Protein AF-A0A0G0N9J3-F1 (afdb_monomer)

Nearest PDB structures (foldseek):
  7vru-assembly1_A  TM=5.403E-01  e=5.517E-02  Aquipseudomonas alcaligenes

Radius of gyration: 26.41 Å; Cα contacts (8 Å, |Δi|>4): 50; chains: 1; bounding box: 55×28×71 Å

Foldseek 3Di:
DQDPPDDDDDPVRVVVVVLQVCLVVVPPPHDPHDQAAQPDDDDDPVLCVVVVVDPPCCSPRHHHPPPDQDPVRVVVVVVVVVVVVVVVVVVVVVVVVVVVVVVVVVVD

Structure (mmCIF, N/CA/C/O backbone):
data_AF-A0A0G0N9J3-F1
#
_entry.id   AF-A0A0G0N9J3-F1
#
loop_
_atom_site.group_PDB
_atom_site.id
_atom_site.type_symbol
_atom_site.label_atom_id
_atom_site.label_alt_id
_atom_site.label_comp_id
_atom_site.label_asym_id
_atom_site.label_entity_id
_atom_site.label_seq_id
_atom_site.pdbx_PDB_ins_code
_atom_site.Cartn_x
_atom_site.Cartn_y
_atom_site.Cartn_z
_atom_site.occupancy
_atom_site.B_iso_or_equiv
_atom_site.auth_seq_id
_atom_site.auth_comp_id
_atom_site.auth_asym_id
_atom_site.auth_atom_id
_atom_site.pdbx_PDB_model_num
ATOM 1 N N . GLN A 1 1 ? 26.106 2.951 13.388 1.00 44.97 1 GLN A N 1
ATOM 2 C CA . GLN A 1 1 ? 25.597 2.765 12.015 1.00 44.97 1 GLN A CA 1
ATOM 3 C C . GLN A 1 1 ? 24.432 1.799 12.113 1.00 44.97 1 GLN A C 1
ATOM 5 O O . GLN A 1 1 ? 24.659 0.649 12.458 1.00 44.97 1 GLN A O 1
ATOM 10 N N . ILE A 1 2 ? 23.204 2.291 11.953 1.00 48.66 2 ILE A N 1
ATOM 11 C CA . ILE A 1 2 ? 22.000 1.453 11.969 1.00 48.66 2 ILE A CA 1
ATOM 12 C C . ILE A 1 2 ? 21.828 0.940 10.535 1.00 48.66 2 ILE A C 1
ATOM 14 O O . ILE A 1 2 ? 21.740 1.736 9.601 1.00 48.66 2 ILE A O 1
ATOM 18 N N . ASP A 1 3 ? 21.919 -0.375 10.352 1.00 57.06 3 ASP A N 1
ATOM 19 C CA . ASP A 1 3 ? 21.776 -1.033 9.053 1.00 57.06 3 ASP A CA 1
ATOM 20 C C . ASP A 1 3 ? 20.322 -0.930 8.557 1.00 57.06 3 ASP A C 1
ATO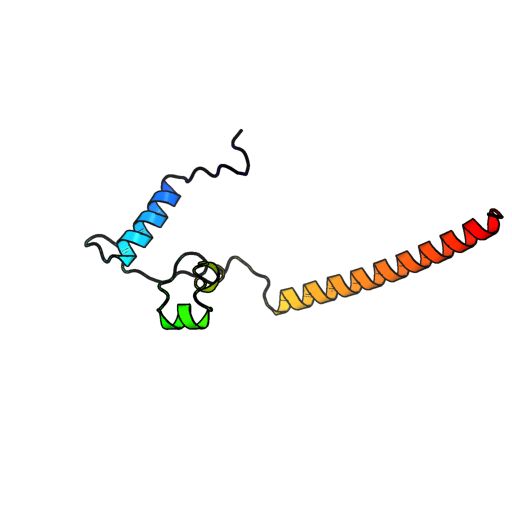M 22 O O . ASP A 1 3 ? 19.378 -0.945 9.344 1.00 57.06 3 ASP A O 1
ATOM 26 N N . ARG A 1 4 ? 20.138 -0.859 7.236 1.00 57.62 4 ARG A N 1
ATOM 27 C CA . ARG A 1 4 ? 18.869 -0.706 6.503 1.00 57.62 4 ARG A CA 1
ATOM 28 C C . ARG A 1 4 ? 17.811 -1.758 6.885 1.00 57.62 4 ARG A C 1
ATOM 30 O O . ARG A 1 4 ? 16.630 -1.546 6.616 1.00 57.62 4 ARG A O 1
ATOM 37 N N . ALA A 1 5 ? 18.234 -2.867 7.497 1.00 61.56 5 ALA A N 1
ATOM 38 C CA . ALA A 1 5 ? 17.394 -3.959 7.987 1.00 61.56 5 ALA A CA 1
ATOM 39 C C . ALA A 1 5 ? 16.863 -3.781 9.427 1.00 61.56 5 ALA A C 1
ATOM 41 O O . ALA A 1 5 ? 15.902 -4.453 9.792 1.00 61.56 5 ALA A O 1
ATOM 42 N N . HIS A 1 6 ? 17.434 -2.881 10.233 1.00 59.88 6 HIS A N 1
ATOM 43 C CA . HIS A 1 6 ? 16.999 -2.621 11.608 1.00 59.88 6 HIS A CA 1
ATOM 44 C C . HIS A 1 6 ? 16.377 -1.227 11.678 1.00 59.88 6 HIS A C 1
ATOM 46 O O . HIS A 1 6 ? 17.049 -0.230 11.920 1.00 59.88 6 HIS A O 1
ATOM 52 N N . ARG A 1 7 ? 15.074 -1.140 11.399 1.00 69.62 7 ARG A N 1
ATOM 53 C CA . ARG A 1 7 ? 14.303 0.067 11.709 1.00 69.62 7 ARG A CA 1
ATOM 54 C C . ARG A 1 7 ? 13.859 -0.014 13.160 1.00 69.62 7 ARG A C 1
ATOM 56 O O . ARG A 1 7 ? 12.896 -0.716 13.463 1.00 69.62 7 ARG A O 1
ATOM 63 N N . ASP A 1 8 ? 14.551 0.717 14.022 1.00 82.69 8 ASP A N 1
ATOM 64 C CA . ASP A 1 8 ? 14.027 1.022 15.346 1.00 82.69 8 ASP A CA 1
ATOM 65 C C . ASP A 1 8 ? 12.827 1.952 15.188 1.00 82.69 8 ASP A C 1
ATOM 67 O O . ASP A 1 8 ? 12.858 2.925 14.427 1.00 82.69 8 ASP A O 1
ATOM 71 N N . TRP A 1 9 ? 11.744 1.603 15.868 1.00 86.06 9 TRP A N 1
ATOM 72 C CA . TRP A 1 9 ? 10.543 2.419 15.893 1.00 86.06 9 TRP A CA 1
ATOM 73 C C . TRP A 1 9 ? 10.747 3.545 16.894 1.00 86.06 9 TRP A C 1
ATOM 75 O O . TRP A 1 9 ? 11.153 3.292 18.029 1.00 86.06 9 TRP A O 1
ATOM 85 N N . SER A 1 10 ? 10.456 4.778 16.484 1.00 90.56 10 SER A N 1
ATOM 86 C CA . SER A 1 10 ? 10.461 5.895 17.425 1.00 90.56 10 SER A CA 1
ATOM 87 C C . SER A 1 10 ? 9.321 5.740 18.436 1.00 90.56 10 SER A C 1
ATOM 89 O O . SER A 1 10 ? 8.314 5.075 18.160 1.00 90.56 10 SER A O 1
ATOM 91 N N . GLU A 1 11 ? 9.452 6.368 19.604 1.00 93.62 11 GLU A N 1
ATOM 92 C CA . GLU A 1 11 ? 8.397 6.354 20.625 1.00 93.62 11 GLU A CA 1
ATOM 93 C C . GLU A 1 11 ? 7.072 6.884 20.059 1.00 93.62 11 GLU A C 1
ATOM 95 O O . GLU A 1 11 ? 6.010 6.324 20.326 1.00 93.62 11 GLU A O 1
ATOM 100 N N . GLU A 1 12 ? 7.130 7.891 19.186 1.00 93.62 12 GLU A N 1
ATOM 101 C CA . GLU A 1 12 ? 5.961 8.455 18.513 1.00 93.62 12 GLU A CA 1
ATOM 102 C C . GLU A 1 12 ? 5.283 7.440 17.586 1.00 93.62 12 GLU A C 1
ATOM 104 O O . GLU A 1 12 ? 4.055 7.362 17.549 1.00 93.62 12 GLU A O 1
ATOM 109 N N . GLN A 1 13 ? 6.057 6.637 16.849 1.00 92.62 13 GLN A N 1
ATOM 110 C CA . GLN A 1 13 ? 5.507 5.605 15.965 1.00 92.62 13 GLN A CA 1
ATOM 111 C C . GLN A 1 13 ? 4.851 4.475 16.766 1.00 92.62 13 GLN A C 1
ATOM 113 O O . GLN A 1 13 ? 3.766 4.004 16.410 1.00 92.62 13 GLN A O 1
ATOM 118 N N . ILE A 1 14 ? 5.481 4.060 17.869 1.00 94.69 14 ILE A N 1
ATOM 119 C CA . ILE A 1 14 ? 4.917 3.068 18.793 1.00 94.69 14 ILE A CA 1
ATOM 120 C C . ILE A 1 14 ? 3.616 3.602 19.400 1.00 94.69 14 ILE A C 1
ATOM 122 O O . ILE A 1 14 ? 2.607 2.887 19.438 1.00 94.69 14 ILE A O 1
ATOM 126 N N . GLN A 1 15 ? 3.607 4.867 19.827 1.00 95.62 15 GLN A N 1
ATOM 127 C CA . GLN A 1 15 ? 2.422 5.512 20.379 1.00 95.62 15 GLN A CA 1
ATOM 128 C C . GLN A 1 15 ? 1.296 5.588 19.344 1.00 95.62 15 GLN A C 1
ATOM 130 O O . GLN A 1 15 ? 0.155 5.258 19.658 1.00 95.62 15 GLN A O 1
ATOM 135 N N . GLN A 1 16 ? 1.610 5.926 18.091 1.00 94.69 16 GLN A N 1
ATOM 136 C CA . GLN A 1 16 ? 0.625 5.991 17.014 1.00 94.69 16 GLN A CA 1
ATOM 137 C C . GLN A 1 16 ? -0.058 4.637 16.770 1.00 94.69 16 GLN A C 1
ATOM 139 O O . GLN A 1 16 ? -1.284 4.578 16.658 1.00 94.69 16 GLN A O 1
ATOM 144 N N . ILE A 1 17 ? 0.705 3.538 16.717 1.00 94.56 17 ILE A N 1
ATOM 145 C CA . ILE A 1 17 ? 0.122 2.192 16.596 1.00 94.56 17 ILE A CA 1
ATOM 146 C C . ILE A 1 17 ? -0.726 1.854 17.818 1.00 94.56 17 ILE A C 1
ATOM 148 O O . ILE A 1 17 ? -1.834 1.332 17.674 1.00 94.56 17 ILE A O 1
ATOM 152 N N . THR A 1 18 ? -0.216 2.155 19.011 1.00 96.19 18 THR A N 1
ATOM 153 C CA . THR A 1 18 ? -0.924 1.904 20.268 1.00 96.19 18 THR A CA 1
ATOM 154 C C . THR A 1 18 ? -2.283 2.597 20.258 1.00 96.19 18 THR A C 1
ATOM 156 O O . THR A 1 18 ? -3.301 1.952 20.504 1.00 96.19 18 THR A O 1
ATOM 159 N N . ASP A 1 19 ? -2.328 3.869 19.873 1.00 96.50 19 ASP A N 1
ATOM 160 C CA . ASP A 1 19 ? -3.565 4.640 19.782 1.00 96.50 19 ASP A CA 1
ATOM 161 C C . ASP A 1 19 ? -4.556 4.026 18.786 1.00 96.50 19 ASP A C 1
ATOM 163 O O . ASP A 1 19 ? -5.735 3.893 19.111 1.00 96.50 19 ASP A O 1
ATOM 167 N N . ILE A 1 20 ? -4.095 3.570 17.614 1.00 96.75 20 ILE A N 1
ATOM 168 C CA . ILE A 1 20 ? -4.950 2.890 16.625 1.00 96.75 20 ILE A CA 1
ATOM 169 C C . ILE A 1 20 ? -5.585 1.628 17.222 1.00 96.75 20 ILE A C 1
ATOM 171 O O . ILE A 1 20 ? -6.788 1.405 17.061 1.00 96.75 20 ILE A O 1
ATOM 175 N N . VAL A 1 21 ? -4.801 0.807 17.927 1.00 96.31 21 VAL A N 1
ATOM 176 C CA . VAL A 1 21 ? -5.289 -0.435 18.547 1.00 96.31 21 VAL A CA 1
ATOM 177 C C . VAL A 1 21 ? -6.286 -0.140 19.668 1.00 96.31 21 VAL A C 1
ATOM 179 O O . VAL A 1 21 ? -7.344 -0.772 19.723 1.00 96.31 21 VAL A O 1
ATOM 182 N N . ARG A 1 22 ? -5.991 0.834 20.537 1.00 97.62 22 ARG A N 1
ATOM 183 C CA . ARG A 1 22 ? -6.892 1.258 21.624 1.00 97.62 22 ARG A CA 1
ATOM 184 C C . ARG A 1 22 ? -8.206 1.811 21.073 1.00 97.62 22 ARG A C 1
ATOM 186 O O . ARG A 1 22 ? -9.279 1.462 21.567 1.00 97.62 22 ARG A O 1
ATOM 193 N N . SER A 1 23 ? -8.128 2.608 20.006 1.00 97.31 23 SER A N 1
ATOM 194 C CA . SER A 1 23 ? -9.287 3.117 19.272 1.00 97.31 23 SER A CA 1
ATOM 195 C C . SER A 1 23 ? -10.137 1.991 18.690 1.00 97.31 23 SER A C 1
ATOM 197 O O . SER A 1 23 ? -11.354 2.008 18.861 1.00 97.31 23 SER A O 1
ATOM 199 N N . TYR A 1 24 ? -9.519 1.000 18.037 1.00 96.81 24 TYR A N 1
ATOM 200 C CA . TYR A 1 24 ? -10.225 -0.165 17.486 1.00 96.81 24 TYR A CA 1
ATOM 201 C C . TYR A 1 24 ? -10.946 -0.978 18.572 1.00 96.81 24 TYR A C 1
ATOM 203 O O . TYR A 1 24 ? -12.074 -1.421 18.368 1.00 96.81 24 TYR A O 1
ATOM 211 N N . ARG A 1 25 ? -10.327 -1.131 19.749 1.00 96.62 25 ARG A N 1
ATOM 212 C CA . ARG A 1 25 ? -10.908 -1.843 20.901 1.00 96.62 25 ARG A CA 1
ATOM 213 C C . ARG A 1 25 ? -11.996 -1.059 21.639 1.00 96.62 25 ARG A C 1
ATOM 215 O O . ARG A 1 25 ? -12.695 -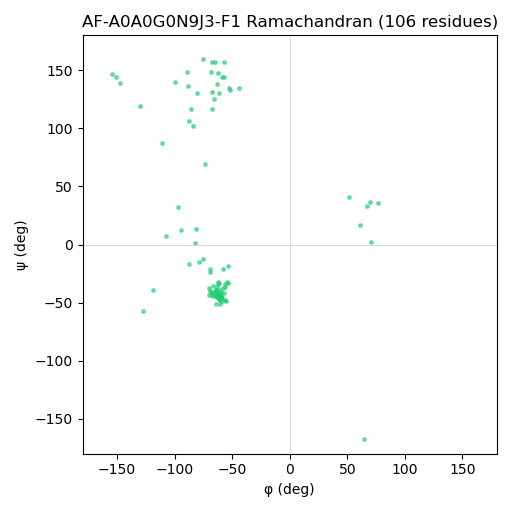1.649 22.459 1.00 96.62 25 ARG A O 1
ATOM 222 N N . GLY A 1 26 ? -12.143 0.239 21.372 1.00 95.38 26 GLY A N 1
ATOM 223 C CA . GLY A 1 26 ? -13.127 1.090 22.042 1.00 95.38 26 GLY A CA 1
ATOM 224 C C . GLY A 1 26 ? -12.808 1.350 23.517 1.00 95.38 26 GLY A C 1
ATOM 225 O O . GLY A 1 26 ? -13.717 1.393 24.345 1.00 95.38 26 GLY A O 1
ATOM 226 N N . GLU A 1 27 ? -11.528 1.488 23.869 1.00 97.00 27 GLU A N 1
ATOM 227 C CA . GLU A 1 27 ? -11.127 1.821 25.241 1.00 97.00 27 GLU A CA 1
ATOM 228 C C . GLU A 1 27 ? -11.661 3.201 25.673 1.00 97.00 27 GLU A C 1
ATOM 230 O O . GLU A 1 27 ? -11.771 4.112 24.855 1.00 97.00 27 GLU A O 1
ATOM 235 N N . LYS A 1 28 ? -11.972 3.369 26.971 1.00 89.94 28 LYS A N 1
ATOM 236 C CA . LYS A 1 28 ? -12.695 4.544 27.510 1.00 89.94 28 LYS A CA 1
ATOM 237 C C . LYS A 1 28 ? -12.071 5.903 27.171 1.00 89.94 28 LYS A C 1
ATOM 239 O O . LYS A 1 28 ? -12.813 6.861 26.990 1.00 89.94 28 LYS A O 1
ATOM 244 N N . ASP A 1 29 ? -10.747 5.965 27.051 1.00 91.62 29 ASP A N 1
ATOM 245 C CA . ASP A 1 29 ? -10.004 7.203 26.771 1.00 91.62 29 ASP A CA 1
ATOM 246 C C . ASP A 1 29 ? -9.447 7.256 25.338 1.00 91.62 29 ASP A C 1
ATOM 248 O O . ASP A 1 29 ? -8.668 8.145 24.992 1.00 91.62 29 ASP A O 1
ATOM 252 N N . ALA A 1 30 ? -9.807 6.287 24.491 1.00 93.19 30 ALA A N 1
ATOM 253 C CA . ALA A 1 30 ? -9.350 6.232 23.113 1.00 93.19 30 ALA A CA 1
ATOM 254 C C . ALA A 1 30 ? -10.291 7.002 22.180 1.00 93.19 30 ALA A C 1
ATOM 256 O O . ALA A 1 30 ? -11.507 7.064 22.366 1.00 93.19 30 ALA A O 1
ATOM 257 N N . LYS A 1 31 ? -9.726 7.569 21.111 1.00 93.62 31 LYS A N 1
ATOM 258 C CA . LYS A 1 31 ? -10.522 8.193 20.047 1.00 93.62 31 LYS A CA 1
ATOM 259 C C . LYS A 1 31 ? -11.368 7.133 19.336 1.00 93.62 31 LYS A C 1
ATOM 261 O O . LYS A 1 31 ? -11.000 5.960 19.305 1.00 93.62 31 LYS A O 1
ATOM 266 N N . LYS A 1 32 ? -12.465 7.543 18.695 1.00 95.38 32 LYS A N 1
ATOM 267 C CA . LYS A 1 32 ? -13.248 6.637 17.843 1.00 95.38 32 LYS A CA 1
ATOM 268 C C . LYS A 1 32 ? -12.386 6.138 16.680 1.00 95.38 32 LYS A C 1
ATOM 270 O O . LYS A 1 32 ? -11.776 6.943 15.979 1.00 95.38 32 LYS A O 1
ATOM 275 N N . TYR A 1 33 ? -12.372 4.824 16.474 1.00 96.56 33 TYR A N 1
ATOM 276 C CA . TYR A 1 33 ? -11.679 4.205 15.350 1.00 96.56 33 TYR A CA 1
ATOM 277 C C . TYR A 1 33 ? -12.194 4.709 13.997 1.00 96.56 33 TYR A C 1
ATOM 279 O O . TYR A 1 33 ? -13.393 4.946 13.817 1.00 96.56 33 TYR A O 1
ATOM 287 N N . LYS A 1 34 ? -11.274 4.831 13.040 1.00 95.50 34 LYS A N 1
ATOM 288 C CA . LYS A 1 34 ? -11.553 5.145 11.643 1.00 95.50 34 LYS A CA 1
ATOM 289 C C . LYS A 1 34 ? -10.519 4.448 10.765 1.00 95.50 34 LYS A C 1
ATOM 291 O O . LYS A 1 34 ? -9.334 4.481 11.089 1.00 95.50 34 LYS A O 1
ATOM 296 N N . ASP A 1 35 ? -10.970 3.895 9.645 1.00 95.50 35 ASP A N 1
ATOM 297 C CA . ASP A 1 35 ? -10.074 3.392 8.607 1.00 95.50 35 ASP A CA 1
ATOM 298 C C . ASP A 1 35 ? -9.241 4.538 8.011 1.00 95.50 35 ASP A C 1
ATOM 300 O O . ASP A 1 35 ? -9.747 5.635 7.735 1.00 95.50 35 ASP A O 1
ATOM 304 N N . VAL A 1 36 ? -7.956 4.273 7.785 1.00 92.81 36 VAL A N 1
ATOM 305 C CA . VAL A 1 36 ? -7.004 5.215 7.192 1.00 92.81 36 VAL A CA 1
ATOM 306 C C . VAL A 1 36 ? -6.262 4.510 6.061 1.00 92.81 36 VAL A C 1
ATOM 308 O O . VAL A 1 36 ? -5.566 3.516 6.289 1.00 92.81 36 VAL A O 1
ATOM 311 N N . LYS A 1 37 ? -6.394 5.043 4.838 1.00 90.62 37 LYS A N 1
ATOM 312 C CA . LYS A 1 37 ? -5.727 4.512 3.643 1.00 90.62 37 LYS A CA 1
ATOM 313 C C . LYS A 1 37 ? -4.222 4.344 3.872 1.00 90.62 37 LYS A C 1
ATOM 315 O O . LYS A 1 37 ? -3.562 5.253 4.370 1.00 90.62 37 LYS A O 1
ATOM 320 N N . GLY A 1 38 ? -3.687 3.190 3.490 1.00 89.81 38 GLY A N 1
ATOM 321 C CA . GLY A 1 38 ? -2.271 2.853 3.638 1.00 89.81 38 GLY A CA 1
ATOM 322 C C . GLY A 1 38 ? -1.802 2.607 5.073 1.00 89.81 38 GLY A C 1
ATOM 323 O O . GLY A 1 38 ? -0.615 2.362 5.262 1.00 89.81 38 GLY A O 1
ATOM 324 N N . LEU A 1 39 ? -2.693 2.659 6.073 1.00 92.00 39 LEU A N 1
ATOM 325 C CA . LEU A 1 39 ? -2.319 2.532 7.483 1.00 92.00 39 LEU A CA 1
ATOM 326 C C . LEU A 1 39 ? -3.133 1.466 8.223 1.00 92.00 39 LEU A C 1
ATOM 328 O O . LEU A 1 39 ? -2.550 0.541 8.784 1.00 92.00 39 LEU A O 1
ATOM 332 N N . CYS A 1 40 ? -4.464 1.562 8.239 1.00 94.38 40 CYS A N 1
ATOM 333 C CA . CYS A 1 40 ? -5.306 0.593 8.942 1.00 94.38 40 CYS A CA 1
ATOM 334 C C . CYS A 1 40 ? -6.718 0.504 8.352 1.00 94.38 40 CYS A C 1
ATOM 336 O O . CYS A 1 40 ? -7.271 1.494 7.874 1.00 94.38 40 CYS A O 1
ATOM 338 N N . LYS A 1 41 ? -7.301 -0.698 8.403 1.00 95.12 41 LYS A N 1
ATOM 339 C CA . LYS A 1 41 ? -8.692 -0.954 8.024 1.00 95.12 41 LYS A CA 1
ATOM 340 C C . LYS A 1 41 ? -9.263 -2.131 8.814 1.00 95.12 41 LYS A C 1
ATOM 342 O O . LYS A 1 41 ? -8.556 -3.119 9.019 1.00 95.12 41 LYS A O 1
ATOM 347 N N . VAL A 1 42 ? -10.543 -2.066 9.172 1.00 96.12 42 VAL A N 1
ATOM 348 C CA . VAL A 1 42 ? -11.312 -3.241 9.613 1.00 96.12 42 VAL A CA 1
ATOM 349 C C . VAL A 1 42 ? -11.927 -3.928 8.398 1.00 96.12 42 VAL A C 1
ATOM 351 O O . VAL A 1 42 ? -12.877 -3.426 7.804 1.00 96.12 42 VAL A O 1
ATOM 354 N N . ALA A 1 43 ? -11.366 -5.076 8.014 1.00 95.94 43 ALA A N 1
ATOM 355 C C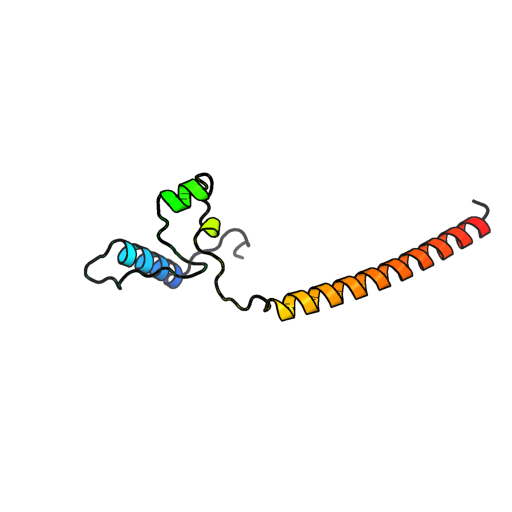A . ALA A 1 43 ? -11.892 -5.900 6.930 1.00 95.94 43 ALA A CA 1
ATOM 356 C C . ALA A 1 43 ? -12.934 -6.900 7.454 1.00 95.94 43 ALA A C 1
ATOM 358 O O . ALA A 1 43 ? -12.738 -7.556 8.480 1.00 95.94 43 ALA A O 1
ATOM 359 N N . THR A 1 44 ? -14.035 -7.037 6.727 1.00 97.00 44 THR A N 1
ATOM 360 C CA . THR A 1 44 ? -15.069 -8.047 6.969 1.00 97.00 44 THR A CA 1
ATOM 361 C C . THR A 1 44 ? -14.611 -9.432 6.504 1.00 97.00 44 THR A C 1
ATOM 363 O O . THR A 1 44 ? -13.734 -9.576 5.650 1.00 97.00 44 THR A O 1
ATOM 366 N N . ILE A 1 45 ? -15.239 -10.487 7.028 1.00 97.50 45 ILE A N 1
ATOM 367 C CA . ILE A 1 45 ? -14.950 -11.869 6.606 1.00 97.50 45 ILE A CA 1
ATOM 368 C C . ILE A 1 45 ? -15.253 -12.070 5.112 1.00 97.50 45 ILE A C 1
ATOM 370 O O . ILE A 1 45 ? -14.549 -12.823 4.440 1.00 97.50 45 ILE A O 1
ATOM 374 N N . ASP A 1 46 ? -16.266 -11.386 4.578 1.00 98.00 46 ASP A N 1
ATOM 375 C CA . ASP A 1 46 ? -16.626 -11.472 3.162 1.00 98.00 46 ASP A CA 1
ATOM 376 C C . ASP A 1 46 ? -15.568 -10.819 2.263 1.00 98.00 46 ASP A C 1
ATOM 378 O O . ASP A 1 46 ? -15.201 -11.408 1.246 1.00 98.00 46 ASP A O 1
ATOM 382 N N . GLU A 1 47 ? -15.000 -9.675 2.668 1.00 96.50 47 GLU A N 1
ATOM 383 C CA . GLU A 1 47 ? -13.844 -9.070 1.986 1.00 96.50 47 GLU A CA 1
ATOM 384 C C . GLU A 1 47 ? -12.634 -10.014 1.994 1.00 96.50 47 GLU A C 1
ATOM 386 O O . GLU A 1 47 ? -11.977 -10.186 0.966 1.00 96.50 47 GLU A O 1
ATOM 391 N N . ILE A 1 48 ? -12.367 -10.679 3.124 1.00 97.00 48 ILE A N 1
ATOM 392 C CA . ILE A 1 48 ? -11.271 -11.652 3.234 1.00 97.00 48 ILE A CA 1
ATOM 393 C C . ILE A 1 48 ? -11.511 -12.859 2.320 1.00 97.00 48 ILE A C 1
ATOM 395 O O . ILE A 1 48 ? -10.593 -13.313 1.634 1.00 97.00 48 ILE A O 1
ATOM 399 N N . ARG A 1 49 ? -12.746 -13.368 2.262 1.00 97.69 49 ARG A N 1
ATOM 400 C CA . ARG A 1 49 ? -13.117 -14.475 1.370 1.00 97.69 49 ARG A CA 1
ATOM 401 C C . ARG A 1 49 ? -12.956 -14.081 -0.098 1.00 97.6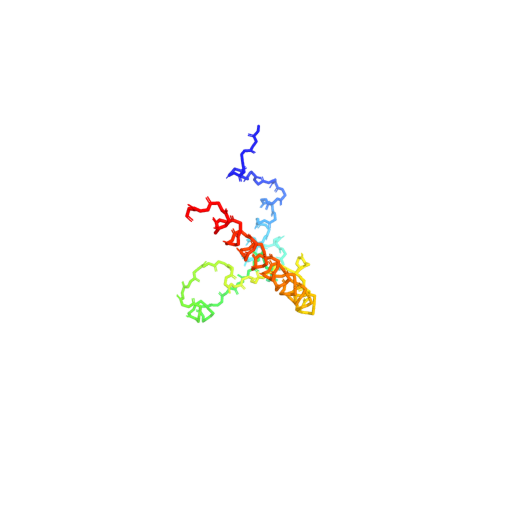9 49 ARG A C 1
ATOM 403 O O . ARG A 1 49 ? -12.379 -14.849 -0.865 1.00 97.69 49 ARG A O 1
ATOM 410 N N . ALA A 1 50 ? -13.414 -12.889 -0.478 1.00 97.12 50 ALA A N 1
ATOM 411 C CA . ALA A 1 50 ? -13.271 -12.362 -1.835 1.00 97.12 50 ALA A CA 1
ATOM 412 C C . ALA A 1 50 ? -11.796 -12.181 -2.238 1.00 97.12 50 ALA A C 1
ATOM 414 O O . ALA A 1 50 ? -11.438 -12.410 -3.391 1.00 97.12 50 ALA A O 1
ATOM 415 N N . ALA A 1 51 ? -10.922 -11.856 -1.281 1.00 95.44 51 ALA A N 1
ATOM 416 C CA . ALA A 1 51 ? -9.474 -11.783 -1.469 1.00 95.44 51 ALA A CA 1
ATOM 417 C C . ALA A 1 51 ? -8.758 -13.152 -1.397 1.00 95.44 51 ALA A C 1
ATOM 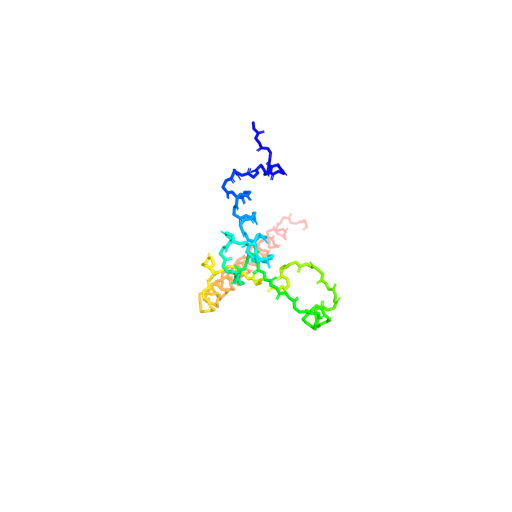419 O O . ALA A 1 51 ? -7.531 -13.203 -1.265 1.00 95.44 51 ALA A O 1
ATOM 420 N N . GLY A 1 52 ? -9.496 -14.268 -1.454 1.00 97.06 52 GLY A N 1
ATOM 421 C CA . GLY A 1 52 ? -8.927 -15.617 -1.424 1.00 97.06 52 GLY A CA 1
ATOM 422 C C . GLY A 1 52 ? -8.272 -15.968 -0.087 1.00 97.06 52 GLY A C 1
ATOM 423 O O . GLY A 1 52 ? -7.267 -16.672 -0.067 1.00 97.06 52 GLY A O 1
ATOM 424 N N . TYR A 1 53 ? -8.806 -15.448 1.022 1.00 96.94 53 TYR A N 1
ATOM 425 C CA . TYR A 1 53 ? -8.284 -15.628 2.382 1.00 96.94 53 TYR A CA 1
ATOM 426 C C . TYR A 1 53 ? -6.863 -15.084 2.606 1.00 96.94 53 TYR A C 1
ATOM 428 O O . TYR A 1 53 ? -6.212 -15.415 3.598 1.00 96.94 53 TYR A O 1
ATOM 436 N N . SER A 1 54 ? -6.368 -14.220 1.716 1.00 95.12 54 SER A N 1
ATOM 437 C CA . SER A 1 54 ? -5.071 -13.571 1.899 1.00 95.12 54 SER A CA 1
ATOM 438 C C . SER A 1 54 ? -5.109 -12.632 3.103 1.00 95.12 54 SER A C 1
ATOM 440 O O . SER A 1 54 ? -5.913 -11.713 3.141 1.00 95.12 54 SER A O 1
ATOM 442 N N . LEU A 1 55 ? -4.205 -12.791 4.066 1.00 94.81 55 LEU A N 1
ATOM 443 C CA . LEU A 1 55 ? -4.110 -11.884 5.220 1.00 94.81 55 LEU A CA 1
ATOM 444 C C . LEU A 1 55 ? -3.087 -10.759 5.021 1.00 94.81 55 LEU A C 1
ATOM 446 O O . LEU A 1 55 ? -2.733 -10.070 5.973 1.00 94.81 55 LEU A O 1
ATOM 450 N N . ASN A 1 56 ? -2.600 -10.561 3.792 1.00 93.94 56 ASN A N 1
ATOM 451 C CA . ASN A 1 56 ? -1.690 -9.462 3.496 1.00 93.94 56 ASN A CA 1
ATOM 452 C C . ASN A 1 56 ? -2.439 -8.118 3.637 1.00 93.94 56 ASN A C 1
ATOM 454 O O . ASN A 1 56 ? -3.353 -7.869 2.843 1.00 93.94 56 ASN A O 1
ATOM 458 N N . PRO A 1 57 ? -2.056 -7.233 4.582 1.00 91.56 57 PRO A N 1
ATOM 459 C CA . PRO A 1 57 ? -2.780 -5.990 4.851 1.00 91.56 57 PRO A CA 1
ATOM 460 C C . PRO A 1 57 ? -2.948 -5.097 3.621 1.00 91.56 57 PRO A C 1
ATOM 462 O O . PRO A 1 57 ? -3.995 -4.470 3.464 1.00 91.56 57 PRO A O 1
ATOM 465 N N . GLY A 1 58 ? -1.962 -5.092 2.712 1.00 89.38 58 GLY A N 1
ATOM 466 C CA . GLY A 1 58 ? -1.985 -4.289 1.484 1.00 89.38 58 GLY A CA 1
ATOM 467 C C . GLY A 1 58 ? -3.183 -4.572 0.570 1.00 89.38 58 GLY A C 1
ATOM 468 O O . GLY A 1 58 ? -3.571 -3.709 -0.209 1.00 89.38 58 GLY A O 1
ATOM 469 N N . ARG A 1 59 ? -3.825 -5.743 0.703 1.00 91.00 59 ARG A N 1
ATOM 470 C CA . ARG A 1 59 ? -5.067 -6.081 -0.013 1.00 91.00 59 ARG A CA 1
ATOM 471 C C . ARG A 1 59 ? -6.278 -5.270 0.455 1.00 91.00 59 ARG A C 1
ATOM 473 O O . ARG A 1 59 ? -7.246 -5.172 -0.289 1.00 91.00 59 ARG A O 1
ATOM 480 N N . TYR A 1 60 ? -6.226 -4.707 1.661 1.00 94.19 60 TYR A N 1
ATOM 481 C CA . TYR A 1 60 ? -7.376 -4.096 2.327 1.00 94.19 60 TYR A CA 1
ATOM 482 C C . TYR A 1 60 ? -7.179 -2.610 2.609 1.00 94.19 60 TYR A C 1
ATOM 484 O O . TYR A 1 60 ? -8.120 -1.834 2.470 1.00 94.19 60 TYR A O 1
ATOM 492 N N . VAL A 1 61 ? -5.970 -2.204 3.009 1.00 91.38 61 VAL A N 1
ATOM 493 C CA . VAL A 1 61 ? -5.713 -0.827 3.463 1.00 91.38 61 VAL A CA 1
ATOM 494 C C . VAL A 1 61 ? -5.558 0.175 2.315 1.00 91.38 61 VAL A C 1
ATOM 496 O O . VAL A 1 61 ? -5.644 1.376 2.554 1.00 91.38 61 VAL A O 1
ATOM 499 N N . GLY A 1 62 ? -5.358 -0.287 1.076 1.00 86.50 62 GLY A N 1
ATOM 500 C CA . GLY A 1 62 ? -5.058 0.577 -0.070 1.00 86.50 62 GLY A CA 1
ATOM 501 C C . GLY A 1 62 ? -3.718 1.307 0.078 1.00 86.50 62 GLY A C 1
ATOM 502 O O . GLY A 1 62 ? -2.913 0.988 0.952 1.00 86.50 62 GLY A O 1
ATOM 503 N N . THR A 1 63 ? -3.466 2.299 -0.770 1.00 78.81 63 THR A N 1
ATOM 504 C CA . THR A 1 63 ? -2.285 3.168 -0.681 1.00 78.81 63 THR A CA 1
ATOM 505 C C . THR A 1 63 ? -2.659 4.488 -0.024 1.00 78.81 63 THR A C 1
ATOM 507 O O . THR A 1 63 ? -3.736 5.026 -0.280 1.00 78.81 63 THR A O 1
ATOM 510 N N . ALA A 1 64 ? -1.785 5.009 0.842 1.00 73.62 64 ALA A N 1
ATOM 511 C CA . ALA A 1 64 ? -1.918 6.386 1.306 1.00 73.62 64 ALA A CA 1
ATOM 512 C C . ALA A 1 64 ? -1.904 7.315 0.082 1.00 73.62 64 ALA A C 1
ATOM 514 O O . ALA A 1 64 ? -1.185 7.034 -0.873 1.00 73.62 64 ALA A O 1
ATOM 515 N N . ASP A 1 65 ? -2.672 8.404 0.108 1.00 67.12 65 ASP A N 1
ATOM 516 C CA . ASP A 1 65 ? -2.626 9.432 -0.939 1.00 67.12 65 ASP A CA 1
ATOM 517 C C . ASP A 1 65 ? -1.319 10.237 -0.750 1.00 67.12 65 ASP A C 1
ATOM 519 O O . ASP A 1 65 ? -1.309 11.360 -0.259 1.00 67.12 65 ASP A O 1
ATOM 523 N N . ASN A 1 66 ? -0.173 9.611 -1.024 1.00 56.38 66 ASN A N 1
ATOM 524 C CA . ASN A 1 66 ? 1.170 10.135 -0.770 1.00 56.38 66 ASN A CA 1
ATOM 525 C C . ASN A 1 66 ? 1.794 10.781 -2.016 1.00 56.38 66 ASN A C 1
ATOM 527 O O . ASN A 1 66 ? 3.010 10.749 -2.188 1.00 56.38 66 ASN A O 1
ATOM 531 N N . GLY A 1 67 ? 0.963 11.383 -2.870 1.00 54.94 67 GLY A N 1
ATOM 532 C CA . GLY A 1 67 ? 1.419 12.006 -4.112 1.00 54.94 67 GLY A CA 1
ATOM 533 C C . GLY A 1 67 ? 1.724 10.994 -5.215 1.00 54.94 67 GLY A C 1
ATOM 534 O O . GLY A 1 67 ? 2.662 11.192 -5.982 1.00 54.94 67 GLY A O 1
ATOM 535 N N . THR A 1 68 ? 0.953 9.903 -5.300 1.00 57.03 68 THR A N 1
ATOM 536 C CA . THR A 1 68 ? 0.886 9.116 -6.538 1.00 57.03 68 THR A CA 1
ATOM 537 C C . THR A 1 68 ? 0.555 10.052 -7.693 1.00 57.03 68 THR A C 1
ATOM 539 O O . THR A 1 68 ? -0.323 10.905 -7.546 1.00 57.03 68 THR A O 1
ATOM 542 N N . LEU A 1 69 ? 1.275 9.893 -8.809 1.00 61.34 69 LEU A N 1
ATOM 543 C CA . LEU A 1 69 ? 0.967 10.566 -10.070 1.00 61.34 69 LEU A CA 1
ATOM 544 C C . LEU A 1 69 ? -0.540 10.471 -10.309 1.00 61.34 69 LEU A C 1
ATOM 546 O O . LEU A 1 69 ? -1.121 9.400 -10.101 1.00 61.34 69 LEU A O 1
ATOM 550 N N . SER A 1 70 ? -1.170 11.580 -10.698 1.00 76.12 70 SER A N 1
ATOM 551 C CA . SER A 1 70 ? -2.536 11.481 -11.201 1.00 76.12 70 SER A CA 1
ATOM 552 C C . SER A 1 70 ? -2.556 10.513 -12.389 1.00 76.12 70 SER A C 1
ATOM 554 O O . SER A 1 70 ? -1.524 10.296 -13.031 1.00 76.12 70 SER A O 1
ATOM 556 N N . ASP A 1 71 ? -3.710 9.922 -12.698 1.00 74.12 71 ASP A N 1
ATOM 557 C CA . ASP A 1 71 ? -3.825 9.030 -13.861 1.00 74.12 71 ASP A CA 1
ATOM 558 C C . ASP A 1 71 ? -3.335 9.728 -15.151 1.00 74.12 71 ASP A C 1
ATOM 560 O O . ASP A 1 71 ? -2.696 9.106 -16.000 1.00 74.12 71 ASP A O 1
ATOM 564 N N . GLU A 1 72 ? -3.542 11.047 -15.243 1.00 76.56 72 GLU A N 1
ATOM 565 C CA . GLU A 1 72 ? -3.073 11.912 -16.330 1.00 76.56 72 GLU A CA 1
ATOM 566 C C . GLU A 1 72 ? -1.541 12.105 -16.329 1.00 76.56 72 GLU A C 1
ATOM 568 O O . GLU A 1 72 ? -0.893 11.992 -17.376 1.00 76.56 72 GLU A O 1
ATOM 573 N N . ASP A 1 73 ? -0.929 12.321 -15.159 1.00 84.44 73 ASP A N 1
ATOM 574 C CA . ASP A 1 73 ? 0.532 12.415 -15.025 1.00 84.44 73 ASP A CA 1
ATOM 575 C C . ASP A 1 73 ? 1.213 11.070 -15.321 1.00 84.44 73 ASP A C 1
ATOM 577 O O . ASP A 1 73 ? 2.301 11.025 -15.908 1.00 84.44 73 ASP A O 1
ATOM 581 N N . PHE A 1 74 ? 0.576 9.961 -14.933 1.00 85.31 74 PHE A N 1
ATOM 582 C CA . PHE A 1 74 ? 1.047 8.613 -15.228 1.00 85.31 74 PHE A CA 1
ATOM 583 C C . PHE A 1 74 ? 1.037 8.355 -16.733 1.00 85.31 74 PHE A C 1
ATOM 585 O O . PHE A 1 74 ? 2.065 7.964 -17.288 1.00 85.31 74 PHE A O 1
ATOM 592 N N . GLU A 1 75 ? -0.084 8.620 -17.409 1.00 89.56 75 GLU A N 1
ATOM 593 C CA . GLU A 1 75 ? -0.190 8.436 -18.856 1.00 89.56 75 GLU A CA 1
ATOM 594 C C . GLU A 1 75 ? 0.840 9.291 -19.604 1.00 89.56 75 GLU A C 1
ATOM 596 O O . GLU A 1 75 ? 1.545 8.792 -20.486 1.00 89.56 75 GLU A O 1
ATOM 601 N N . THR A 1 76 ? 0.986 10.556 -19.206 1.00 93.75 76 THR A N 1
ATOM 602 C CA . THR A 1 76 ? 1.972 11.473 -19.788 1.00 93.75 76 THR A CA 1
ATOM 603 C C . THR A 1 76 ? 3.396 10.945 -19.616 1.00 93.75 76 THR A C 1
ATOM 605 O O . THR A 1 76 ? 4.166 10.901 -20.579 1.00 93.75 76 THR A O 1
ATOM 608 N N . THR A 1 77 ? 3.739 10.477 -18.413 1.00 91.31 77 THR A N 1
ATOM 609 C CA . THR A 1 77 ? 5.059 9.900 -18.119 1.00 91.31 77 THR A CA 1
ATOM 610 C C . THR A 1 77 ? 5.320 8.650 -18.957 1.00 91.31 77 THR A C 1
ATOM 612 O O . THR A 1 77 ? 6.382 8.528 -19.565 1.00 91.31 77 THR A O 1
ATOM 615 N N . VAL A 1 78 ? 4.351 7.734 -19.040 1.00 96.00 78 VAL A N 1
ATOM 616 C CA . VAL A 1 78 ? 4.482 6.488 -19.811 1.00 96.00 78 VAL A CA 1
ATOM 617 C C . VAL A 1 78 ? 4.685 6.775 -21.297 1.00 96.00 78 VAL A C 1
ATOM 619 O O . VAL A 1 78 ? 5.560 6.174 -21.915 1.00 96.00 78 VAL A O 1
ATOM 622 N N . ARG A 1 79 ? 3.939 7.723 -21.871 1.00 96.31 79 ARG A N 1
ATOM 623 C CA . ARG A 1 79 ? 4.109 8.127 -23.278 1.00 96.31 79 ARG A CA 1
ATOM 624 C C . ARG A 1 79 ? 5.480 8.752 -23.542 1.00 96.31 79 ARG A C 1
ATOM 626 O O . ARG A 1 79 ? 6.085 8.481 -24.580 1.00 96.31 79 ARG A O 1
ATOM 633 N N . GLY A 1 80 ? 5.979 9.561 -22.605 1.00 97.12 80 GLY A N 1
ATOM 634 C CA . GLY A 1 80 ? 7.330 10.118 -22.672 1.00 97.12 80 GLY A CA 1
ATOM 635 C C . GLY A 1 80 ? 8.401 9.026 -22.682 1.00 97.12 80 GLY A C 1
ATOM 636 O O . GLY A 1 80 ? 9.270 9.026 -23.552 1.00 97.12 80 GLY A O 1
ATOM 637 N N . LEU A 1 81 ? 8.282 8.054 -21.773 1.00 97.62 81 LEU A N 1
ATOM 638 C CA . LEU A 1 81 ? 9.199 6.915 -21.686 1.00 97.62 81 LEU A CA 1
ATOM 639 C C . LEU A 1 81 ? 9.150 6.018 -22.931 1.00 97.62 81 LEU A C 1
ATOM 641 O O . LEU A 1 81 ? 10.198 5.575 -23.388 1.00 97.62 81 LEU A O 1
ATOM 645 N N . ASP A 1 82 ? 7.969 5.772 -23.504 1.00 98.00 82 ASP A N 1
ATOM 646 C CA . ASP A 1 82 ? 7.831 4.996 -24.747 1.00 98.00 82 ASP A CA 1
ATOM 647 C C . ASP A 1 82 ? 8.515 5.698 -25.930 1.00 98.00 82 ASP A C 1
ATOM 649 O O . ASP A 1 82 ? 9.257 5.076 -26.690 1.00 98.00 82 ASP A O 1
ATOM 653 N N . THR A 1 83 ? 8.357 7.020 -26.033 1.00 98.19 83 THR A N 1
ATOM 654 C CA . THR A 1 83 ? 9.034 7.823 -27.063 1.00 98.19 83 THR A CA 1
ATOM 655 C C . THR A 1 83 ? 10.557 7.757 -26.912 1.00 98.19 83 THR A C 1
ATOM 657 O O . THR A 1 83 ? 11.280 7.575 -27.894 1.00 98.19 83 THR A O 1
ATOM 660 N N . GLU A 1 84 ? 11.067 7.882 -25.683 1.00 98.12 84 GLU A N 1
ATOM 661 C CA . GLU A 1 84 ? 12.501 7.763 -25.402 1.00 98.12 84 GLU A CA 1
ATOM 662 C C . GLU A 1 84 ? 13.021 6.353 -25.712 1.00 98.12 84 GLU A C 1
ATOM 664 O O . GLU A 1 84 ? 14.064 6.201 -26.352 1.00 98.12 84 GLU A O 1
ATOM 669 N N . PHE A 1 85 ? 12.269 5.322 -25.332 1.00 98.31 85 PHE A N 1
ATOM 670 C CA . PHE A 1 85 ? 12.598 3.931 -25.618 1.00 98.31 85 PHE A CA 1
ATOM 671 C C . PHE A 1 85 ? 12.696 3.651 -27.125 1.00 98.31 85 PHE A C 1
ATOM 673 O O . PHE A 1 85 ? 13.660 3.024 -27.573 1.00 98.31 85 PHE A O 1
ATOM 680 N N . GLN A 1 86 ? 11.746 4.148 -27.922 1.00 98.38 86 GLN A N 1
ATOM 681 C CA . GLN A 1 86 ? 11.772 4.012 -29.383 1.00 98.38 86 GLN A CA 1
ATOM 682 C C . GLN A 1 86 ? 13.011 4.679 -29.983 1.00 98.38 86 GLN A C 1
ATOM 684 O O . GLN A 1 86 ? 13.733 4.050 -30.757 1.00 98.38 86 GLN A O 1
ATOM 689 N N . LYS A 1 87 ? 13.320 5.909 -29.556 1.00 98.44 87 LYS A N 1
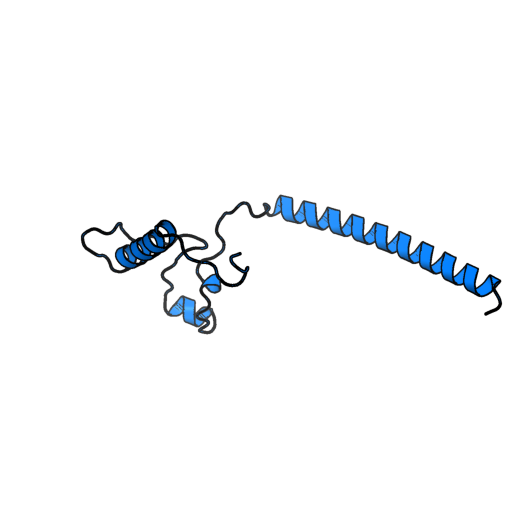ATOM 690 C CA . LYS A 1 87 ? 14.513 6.634 -30.007 1.00 98.44 87 LYS A CA 1
ATOM 691 C C . LYS A 1 87 ? 15.802 5.867 -29.693 1.00 98.44 87 LYS A C 1
ATOM 693 O O . LYS A 1 87 ? 16.644 5.685 -30.569 1.00 98.44 87 LYS A O 1
ATOM 698 N N . LEU A 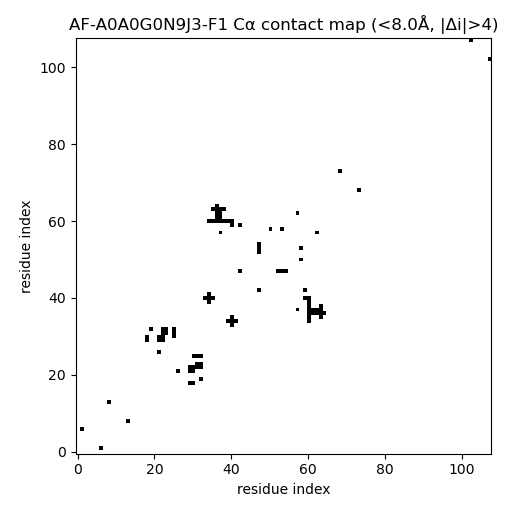1 88 ? 15.952 5.386 -28.458 1.00 98.38 88 LEU A N 1
ATOM 699 C CA . LEU A 1 88 ? 17.123 4.602 -28.052 1.00 98.38 88 LEU A CA 1
ATOM 700 C C . LEU A 1 88 ? 17.238 3.292 -28.842 1.00 98.38 88 LEU A C 1
ATOM 702 O O . LEU A 1 88 ? 18.343 2.851 -29.152 1.00 98.38 88 LEU A O 1
ATOM 706 N N . THR A 1 89 ? 16.106 2.685 -29.201 1.00 98.38 89 THR A N 1
ATOM 707 C CA . THR A 1 89 ? 16.068 1.464 -30.014 1.00 98.38 89 THR A CA 1
ATOM 708 C C . THR A 1 89 ? 16.552 1.723 -31.443 1.00 98.38 89 THR A C 1
ATOM 710 O O . THR A 1 89 ? 17.354 0.952 -31.972 1.00 98.38 89 THR A O 1
ATOM 713 N N . GLU A 1 90 ? 16.129 2.826 -32.063 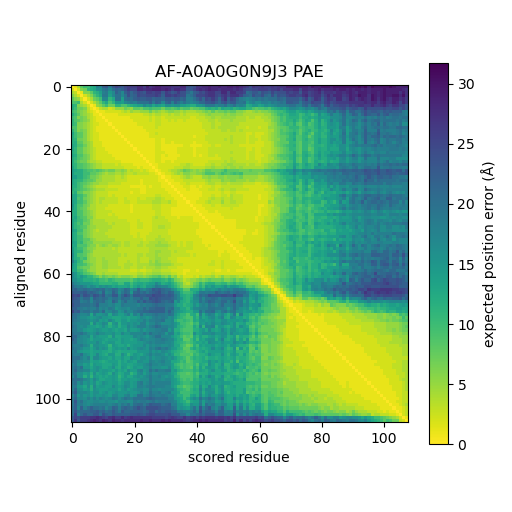1.00 98.44 90 GLU A N 1
ATOM 714 C CA . GLU A 1 90 ? 16.627 3.235 -33.382 1.00 98.44 90 GLU A CA 1
ATOM 715 C C . GLU A 1 90 ? 18.138 3.498 -33.360 1.00 98.44 90 GLU A C 1
ATOM 717 O O . GLU A 1 90 ? 18.876 2.973 -34.200 1.00 98.44 90 GLU A O 1
ATOM 722 N N . GLU A 1 91 ? 18.620 4.240 -32.357 1.00 98.25 91 GLU A N 1
ATOM 723 C CA . GLU A 1 91 ? 20.050 4.506 -32.173 1.00 98.25 91 GLU A CA 1
ATOM 724 C C . GLU A 1 91 ? 20.854 3.209 -31.987 1.00 98.25 91 GLU A C 1
ATOM 726 O O . GLU A 1 91 ? 21.929 3.048 -32.577 1.00 98.25 91 GLU A O 1
ATOM 731 N N . ALA A 1 92 ? 20.321 2.255 -31.217 1.00 98.44 92 ALA A N 1
ATOM 732 C CA . ALA A 1 92 ? 20.935 0.947 -31.020 1.00 98.44 92 ALA A CA 1
ATOM 733 C C . ALA A 1 92 ? 21.046 0.160 -32.335 1.00 98.44 92 ALA A C 1
ATOM 735 O O . ALA A 1 92 ? 22.120 -0.365 -32.636 1.00 98.44 92 ALA A O 1
ATOM 736 N N . HIS A 1 93 ? 19.992 0.128 -33.157 1.00 98.25 93 HIS A N 1
ATOM 737 C CA . HIS A 1 93 ? 20.028 -0.532 -34.466 1.00 98.25 93 HIS A CA 1
ATOM 738 C C . HIS A 1 93 ? 21.023 0.115 -35.430 1.00 98.25 93 HIS A C 1
ATOM 740 O O . HIS A 1 93 ? 21.685 -0.569 -36.215 1.00 98.25 93 HIS A O 1
ATOM 746 N N . ASP A 1 94 ? 21.164 1.434 -35.393 1.00 98.00 94 ASP A N 1
ATOM 747 C CA . ASP A 1 94 ? 22.142 2.117 -36.232 1.00 98.00 94 ASP A CA 1
ATOM 748 C C . ASP A 1 94 ? 23.581 1.846 -35.787 1.00 98.00 94 ASP A C 1
ATOM 750 O O . ASP A 1 94 ? 24.470 1.669 -36.630 1.00 98.00 94 ASP A O 1
ATOM 754 N N . LEU A 1 95 ? 23.823 1.756 -34.479 1.00 98.00 95 LEU A N 1
ATOM 755 C CA . LEU A 1 95 ? 25.106 1.310 -33.939 1.00 98.00 95 LEU A CA 1
ATOM 756 C C . LEU A 1 95 ? 25.395 -0.147 -34.316 1.00 98.00 95 LEU A C 1
ATOM 758 O O . LEU A 1 95 ? 26.492 -0.437 -34.790 1.00 98.00 95 LEU A O 1
ATOM 762 N N . GLU A 1 96 ? 24.412 -1.037 -34.195 1.00 97.81 96 GLU A N 1
ATOM 763 C CA . GLU A 1 96 ? 24.507 -2.441 -34.602 1.00 97.81 96 GLU A CA 1
ATOM 764 C C . GLU A 1 96 ? 24.921 -2.572 -36.077 1.00 97.81 96 GLU A C 1
ATOM 766 O O . GLU A 1 96 ? 25.897 -3.258 -36.397 1.00 97.81 96 GLU A O 1
ATOM 771 N N . LYS A 1 97 ? 24.259 -1.840 -36.985 1.00 97.38 97 LYS A N 1
ATOM 772 C CA . LYS A 1 97 ? 24.614 -1.812 -38.416 1.00 97.38 97 LYS A CA 1
ATOM 773 C C . LYS A 1 97 ? 26.045 -1.325 -38.638 1.00 97.38 97 LYS A C 1
ATOM 775 O O . LYS A 1 97 ? 26.780 -1.920 -39.429 1.00 97.38 97 LYS A O 1
ATOM 780 N N . LYS A 1 98 ? 26.461 -0.249 -37.958 1.00 96.81 98 LYS A N 1
ATOM 781 C CA . LYS A 1 98 ? 27.828 0.295 -38.065 1.00 96.81 98 LYS A CA 1
ATOM 782 C C . LYS A 1 98 ? 28.866 -0.721 -37.598 1.00 96.81 98 LYS A C 1
ATOM 784 O O . LYS A 1 98 ? 29.879 -0.903 -38.273 1.00 96.81 98 LYS A O 1
ATOM 789 N N . ILE A 1 99 ? 28.600 -1.404 -36.486 1.00 96.00 99 ILE A N 1
ATOM 790 C CA . ILE A 1 99 ? 29.452 -2.476 -35.967 1.00 96.00 99 ILE A CA 1
ATOM 791 C C . ILE A 1 99 ? 29.553 -3.598 -37.006 1.00 96.00 99 ILE A C 1
ATOM 793 O O . ILE A 1 99 ? 30.663 -3.942 -37.406 1.00 96.00 99 ILE A O 1
ATOM 797 N N . ALA A 1 100 ? 28.431 -4.092 -37.534 1.00 94.19 100 ALA A N 1
ATOM 798 C CA . ALA A 1 100 ? 28.423 -5.150 -38.546 1.00 94.19 100 ALA A CA 1
ATOM 799 C C . ALA A 1 100 ? 29.227 -4.778 -39.808 1.00 94.19 100 ALA A C 1
ATOM 801 O O . ALA A 1 100 ? 29.989 -5.593 -40.330 1.00 94.19 100 ALA A O 1
ATOM 802 N N . VAL A 1 101 ? 29.104 -3.536 -40.288 1.00 95.44 101 VAL A N 1
ATOM 803 C CA . VAL A 1 101 ? 29.898 -3.030 -41.421 1.00 95.44 101 VAL A CA 1
ATOM 804 C C . VAL A 1 101 ? 31.389 -2.988 -41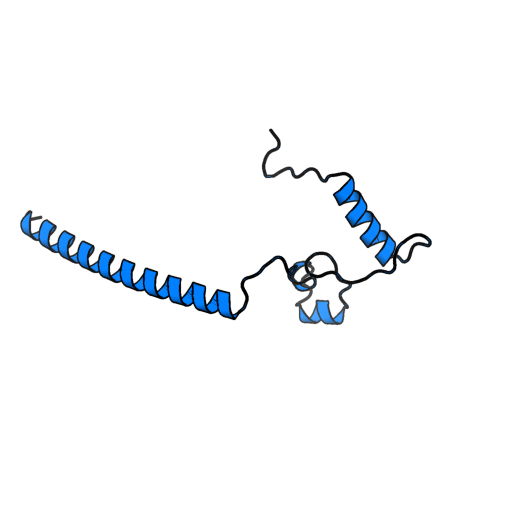.084 1.00 95.44 101 VAL A C 1
ATOM 806 O O . VAL A 1 101 ? 32.210 -3.384 -41.911 1.00 95.44 101 VAL A O 1
ATOM 809 N N . ASN A 1 102 ? 31.754 -2.521 -39.890 1.00 94.50 102 ASN A N 1
ATOM 810 C CA . ASN A 1 102 ? 33.150 -2.433 -39.470 1.00 94.50 102 ASN A CA 1
ATOM 811 C C . ASN A 1 102 ? 33.793 -3.817 -39.319 1.00 94.50 102 ASN A C 1
ATOM 813 O O . ASN A 1 102 ? 34.912 -4.002 -39.787 1.00 94.50 102 ASN A O 1
ATOM 817 N N . PHE A 1 103 ? 33.080 -4.799 -38.759 1.00 93.25 103 PHE A N 1
ATOM 818 C CA . PHE A 1 103 ? 33.560 -6.182 -38.675 1.00 93.25 103 PHE A CA 1
ATOM 819 C C . PHE A 1 103 ? 33.816 -6.784 -40.064 1.00 93.25 103 PHE A C 1
ATOM 821 O O . PHE A 1 103 ? 34.900 -7.310 -40.298 1.00 93.25 103 PHE A O 1
ATOM 828 N N . ARG A 1 104 ? 32.907 -6.589 -41.034 1.00 92.38 104 ARG A N 1
ATOM 829 C CA . ARG A 1 104 ? 33.134 -7.030 -42.427 1.00 92.38 104 ARG A CA 1
ATOM 830 C C . ARG A 1 104 ? 34.388 -6.411 -43.051 1.00 92.38 104 ARG A C 1
ATOM 832 O O . ARG A 1 104 ? 35.084 -7.080 -43.803 1.00 92.38 104 ARG A O 1
ATOM 839 N N . LYS A 1 105 ? 34.685 -5.138 -42.756 1.00 91.12 105 LYS A N 1
ATOM 840 C CA . LYS A 1 105 ? 35.895 -4.455 -43.256 1.00 91.12 105 LYS A CA 1
ATOM 841 C C . LYS A 1 105 ? 37.188 -4.994 -42.643 1.00 91.12 105 LYS A C 1
ATOM 843 O O . LYS A 1 105 ? 38.243 -4.826 -43.247 1.00 91.12 105 LYS A O 1
ATOM 848 N N . LEU A 1 106 ? 37.118 -5.607 -41.464 1.00 90.19 106 LEU A N 1
ATOM 849 C CA . LEU A 1 106 ? 38.270 -6.201 -40.786 1.00 90.19 106 LEU A CA 1
ATOM 850 C C . LEU A 1 106 ? 38.604 -7.616 -41.301 1.00 90.19 106 LEU A C 1
ATOM 852 O O . LEU A 1 106 ? 39.571 -8.196 -40.817 1.00 90.19 106 LEU A O 1
ATOM 856 N N . ASN A 1 107 ? 37.873 -8.141 -42.299 1.00 70.38 107 ASN A N 1
ATOM 857 C CA . ASN A 1 107 ? 38.054 -9.490 -42.862 1.00 70.38 107 ASN A CA 1
ATOM 858 C C . ASN A 1 107 ? 38.083 -10.598 -41.788 1.00 70.38 107 ASN A C 1
ATOM 860 O O . ASN A 1 107 ? 38.890 -11.527 -41.872 1.00 70.38 107 ASN A O 1
ATOM 864 N N . ILE A 1 108 ? 37.203 -10.490 -40.788 1.00 61.31 108 ILE A N 1
ATOM 865 C CA . ILE A 1 108 ? 36.930 -11.529 -39.784 1.00 61.31 108 ILE A CA 1
ATOM 866 C C . ILE A 1 108 ? 35.490 -12.006 -39.952 1.00 61.31 108 ILE A C 1
ATOM 868 O O . ILE A 1 108 ? 34.621 -11.138 -40.208 1.00 61.31 108 ILE A O 1
#

Secondary structure (DSSP, 8-state):
---TT--PPPHHHHHHHHHHHHHHHT-TTSPPP--BTTTB----HHHHHHTTT---THHHH----S----HHHHHHHHHHHHHHHHHHHHHHHHHHHHHHHHHHHTT-

Mean predicted aligned error: 10.56 Å

Sequence (108 aa):
QIDRAHRDWSEEQIQQITDIVRSYRGEKDAKKYKDVKGLCKVATIDEIRAAGYSLNPGRYVGTADNGTLSDEDFETTVRGLDTEFQKLTEEAHDLEKKIAVNFRKLNI

pLDDT: mean 89.21, std 12.9, range [44.97, 98.44]

Solvent-accessible surface area (backbone atoms only — not comparable to full-atom values): 6580 Å² total; per-residue (Å²): 136,81,54,96,86,60,79,80,75,50,72,67,56,54,47,52,53,50,50,52,54,37,11,66,71,63,41,95,90,42,60,84,60,75,74,36,58,49,75,42,60,90,77,53,73,66,58,32,53,74,57,72,64,55,81,59,61,73,82,70,22,52,69,48,92,76,75,70,68,50,74,65,54,44,52,53,50,52,54,52,51,50,54,50,50,52,53,53,50,54,53,49,53,54,50,50,52,52,50,55,52,50,43,57,74,67,78,105